Protein AF-A0A848J7M6-F1 (afdb_monomer)

Organism: NCBI:txid2729599

Structure (mmCIF, N/CA/C/O backbone):
data_AF-A0A848J7M6-F1
#
_entry.id   AF-A0A848J7M6-F1
#
loop_
_atom_site.group_PDB
_atom_site.id
_atom_site.type_symbol
_atom_site.label_atom_id
_atom_site.label_alt_id
_atom_site.label_comp_id
_atom_site.label_asym_id
_atom_site.label_entity_id
_atom_site.label_seq_id
_atom_site.pdbx_PDB_ins_code
_atom_site.Cartn_x
_atom_site.Cartn_y
_atom_site.Cartn_z
_atom_site.occupancy
_atom_site.B_iso_or_equiv
_atom_site.auth_seq_id
_atom_site.auth_comp_id
_atom_site.auth_asym_id
_atom_site.auth_atom_id
_atom_site.pdbx_PDB_model_num
ATOM 1 N N . MET A 1 1 ? 15.959 16.608 -3.838 1.00 42.31 1 MET A N 1
ATOM 2 C CA . MET A 1 1 ? 15.096 15.584 -4.451 1.00 42.31 1 MET A CA 1
ATOM 3 C C . MET A 1 1 ? 14.855 14.581 -3.344 1.00 42.31 1 MET A C 1
ATOM 5 O O . MET A 1 1 ? 15.806 13.915 -2.957 1.00 42.31 1 MET A O 1
ATOM 9 N N . GLU A 1 2 ? 13.689 14.636 -2.705 1.00 47.75 2 GLU A N 1
ATOM 10 C CA . GLU A 1 2 ? 13.328 13.670 -1.663 1.00 47.75 2 GLU A CA 1
ATOM 11 C C . GLU A 1 2 ? 13.233 12.301 -2.334 1.00 47.75 2 GLU A C 1
ATOM 13 O O . GLU A 1 2 ? 12.528 12.144 -3.329 1.00 47.75 2 GLU A O 1
ATOM 18 N N . THR A 1 3 ? 14.044 11.352 -1.883 1.00 51.78 3 THR A N 1
ATOM 19 C CA . THR A 1 3 ? 13.989 9.981 -2.383 1.00 51.78 3 THR A CA 1
ATOM 20 C C . THR A 1 3 ? 12.704 9.364 -1.848 1.00 51.78 3 THR A C 1
ATOM 22 O O . THR A 1 3 ? 12.567 9.244 -0.633 1.00 51.78 3 THR A O 1
ATOM 25 N N . ASP A 1 4 ? 11.770 8.987 -2.723 1.00 68.81 4 ASP A N 1
ATOM 26 C CA . ASP A 1 4 ? 10.603 8.208 -2.309 1.00 68.81 4 ASP A CA 1
ATOM 27 C C . ASP A 1 4 ? 11.104 6.873 -1.730 1.00 68.81 4 ASP A C 1
ATOM 29 O O . ASP A 1 4 ? 11.795 6.093 -2.389 1.00 68.81 4 ASP A O 1
ATOM 33 N N . ILE A 1 5 ? 10.835 6.631 -0.452 1.00 67.31 5 ILE A N 1
ATOM 34 C CA . ILE A 1 5 ? 11.336 5.452 0.266 1.00 67.31 5 ILE A CA 1
ATOM 35 C C . ILE A 1 5 ? 10.666 4.170 -0.210 1.00 67.31 5 ILE A C 1
ATOM 37 O O . ILE A 1 5 ? 11.289 3.104 -0.163 1.00 67.31 5 ILE A O 1
ATOM 41 N N . ALA A 1 6 ? 9.448 4.262 -0.753 1.00 65.75 6 ALA A N 1
ATOM 42 C CA . ALA A 1 6 ? 8.851 3.141 -1.459 1.00 65.75 6 ALA A CA 1
ATOM 43 C C . ALA A 1 6 ? 9.698 2.783 -2.689 1.00 65.75 6 ALA A C 1
ATOM 45 O O . ALA A 1 6 ? 9.965 1.602 -2.929 1.00 65.75 6 ALA A O 1
ATOM 46 N N . ASP A 1 7 ? 10.218 3.779 -3.408 1.00 65.12 7 ASP A N 1
ATOM 47 C CA . ASP A 1 7 ? 11.091 3.543 -4.554 1.00 65.12 7 ASP A CA 1
ATOM 48 C C . ASP A 1 7 ? 12.457 2.964 -4.146 1.00 65.12 7 ASP A C 1
ATOM 50 O O . ASP A 1 7 ? 12.965 2.052 -4.807 1.00 65.12 7 ASP A O 1
ATOM 54 N N . ASP A 1 8 ? 13.051 3.395 -3.027 1.00 67.94 8 ASP A N 1
ATOM 55 C CA . ASP A 1 8 ? 14.291 2.783 -2.513 1.00 67.94 8 ASP A CA 1
ATOM 56 C C . ASP A 1 8 ? 14.072 1.314 -2.100 1.00 67.94 8 ASP A C 1
ATOM 58 O O . ASP A 1 8 ? 14.851 0.428 -2.471 1.00 67.94 8 ASP A O 1
ATOM 62 N N . PHE A 1 9 ? 12.961 1.013 -1.418 1.00 66.94 9 PHE A N 1
ATOM 63 C CA . PHE A 1 9 ? 12.598 -0.359 -1.052 1.00 66.94 9 PHE A CA 1
ATOM 64 C C . PHE A 1 9 ? 12.423 -1.256 -2.288 1.00 66.94 9 PHE A C 1
ATOM 66 O O . PHE A 1 9 ? 12.942 -2.379 -2.344 1.00 66.94 9 PHE A O 1
ATOM 73 N N . MET A 1 10 ? 11.737 -0.753 -3.312 1.00 68.62 10 MET A N 1
ATOM 74 C CA . MET A 1 10 ? 11.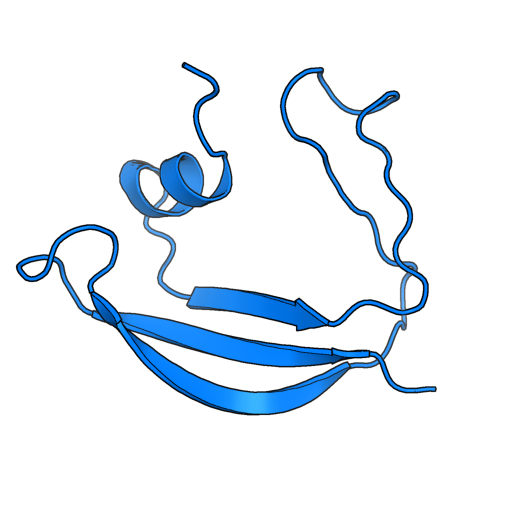483 -1.498 -4.543 1.00 68.62 10 MET A CA 1
ATOM 75 C C . MET A 1 10 ? 12.754 -1.660 -5.402 1.00 68.62 10 MET A C 1
ATOM 77 O O . MET A 1 10 ? 12.936 -2.700 -6.047 1.00 68.62 10 MET A O 1
ATOM 81 N N . SER A 1 11 ? 13.670 -0.686 -5.393 1.00 66.62 11 SER A N 1
ATOM 82 C CA . SER A 1 11 ? 14.884 -0.693 -6.225 1.00 66.62 11 SER A CA 1
ATOM 83 C C . SER A 1 11 ? 16.058 -1.444 -5.594 1.00 66.62 11 SER A C 1
ATOM 85 O O . SER A 1 11 ? 16.715 -2.222 -6.285 1.00 66.62 11 SER A O 1
ATOM 87 N N . ARG A 1 12 ? 16.315 -1.267 -4.292 1.00 63.34 12 ARG A N 1
ATOM 88 C CA . ARG A 1 12 ? 17.510 -1.812 -3.622 1.00 63.34 12 ARG A CA 1
ATOM 89 C C . ARG A 1 12 ? 17.249 -3.063 -2.801 1.00 63.34 12 ARG A C 1
ATOM 91 O O . ARG A 1 12 ? 18.155 -3.875 -2.634 1.00 63.34 12 ARG A O 1
ATOM 98 N N . LYS A 1 13 ? 16.027 -3.234 -2.288 1.00 65.62 13 LYS A N 1
ATOM 99 C CA . LYS A 1 13 ? 15.676 -4.347 -1.386 1.00 65.62 13 LYS A CA 1
ATOM 100 C C . LYS A 1 13 ? 14.824 -5.431 -2.047 1.00 65.62 13 LYS A C 1
ATOM 102 O O . LYS A 1 13 ? 14.453 -6.398 -1.390 1.00 65.62 13 LYS A O 1
ATOM 107 N N . GLY A 1 14 ? 14.558 -5.312 -3.350 1.00 66.19 14 GLY A N 1
ATOM 108 C CA . GLY A 1 14 ? 13.898 -6.363 -4.128 1.00 66.19 14 GLY A CA 1
ATOM 109 C C . GLY A 1 14 ? 12.416 -6.550 -3.800 1.00 66.19 14 GLY A C 1
ATOM 110 O O . GLY A 1 14 ? 11.888 -7.645 -3.999 1.00 66.19 14 GLY A O 1
ATOM 111 N N . GLY A 1 15 ? 11.742 -5.502 -3.315 1.00 74.06 15 GLY A N 1
ATOM 112 C CA . GLY A 1 15 ? 10.296 -5.520 -3.117 1.00 74.06 15 GLY A CA 1
ATOM 1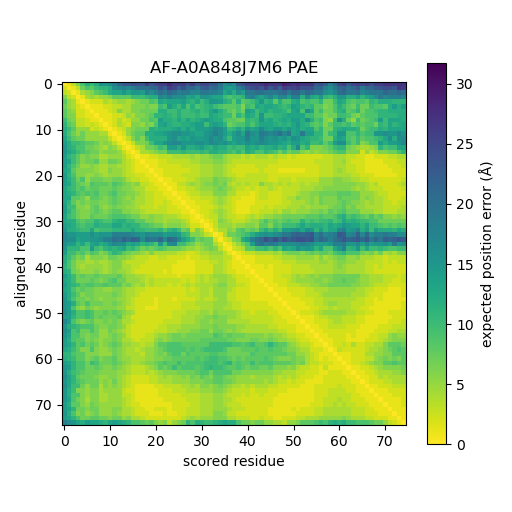13 C C . GLY A 1 15 ? 9.555 -5.954 -4.389 1.00 74.06 15 GLY A C 1
ATOM 114 O O . GLY A 1 15 ? 9.874 -5.524 -5.499 1.00 74.06 15 GLY A O 1
ATOM 115 N N . SER A 1 16 ? 8.579 -6.848 -4.236 1.00 82.44 16 SER A N 1
ATOM 116 C CA . SER A 1 16 ? 7.778 -7.398 -5.343 1.00 82.44 16 SER A CA 1
ATOM 117 C C . SER A 1 16 ? 6.287 -7.079 -5.226 1.00 82.44 16 SER A C 1
ATOM 119 O O . SER A 1 16 ? 5.509 -7.431 -6.116 1.00 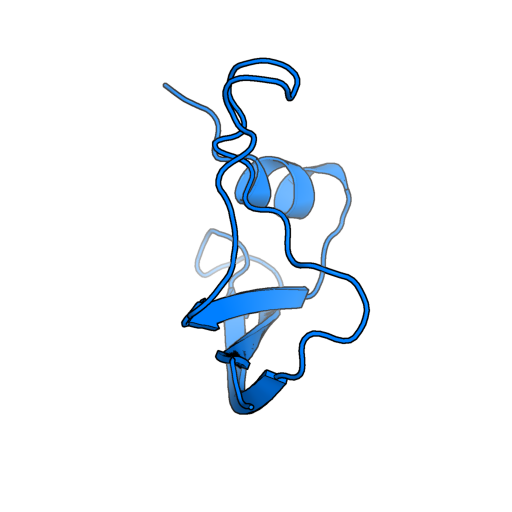82.44 16 SER A O 1
ATOM 121 N N . VAL A 1 17 ? 5.894 -6.402 -4.142 1.00 87.19 17 VAL A N 1
ATOM 122 C CA . VAL A 1 17 ? 4.515 -6.024 -3.836 1.00 87.19 17 VAL A CA 1
ATOM 123 C C . VAL A 1 17 ? 4.472 -4.562 -3.414 1.00 87.19 17 VAL A C 1
ATOM 125 O O . VAL A 1 17 ? 5.207 -4.160 -2.518 1.00 87.19 17 VAL A O 1
ATOM 128 N N . VAL A 1 18 ? 3.570 -3.803 -4.030 1.00 88.06 18 VAL A N 1
ATOM 129 C CA . VAL A 1 18 ? 3.199 -2.443 -3.635 1.00 88.06 18 VAL A CA 1
ATOM 130 C C . VAL A 1 18 ? 1.777 -2.483 -3.086 1.00 88.06 18 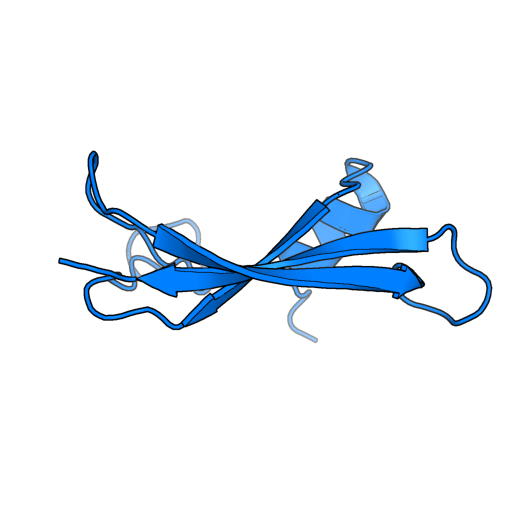VAL A C 1
ATOM 132 O O . VAL A 1 18 ? 0.874 -3.018 -3.735 1.00 88.06 18 VAL A O 1
ATOM 135 N N . LEU A 1 19 ? 1.579 -1.933 -1.889 1.00 90.19 19 LEU A N 1
ATOM 136 C CA . LEU A 1 19 ? 0.252 -1.724 -1.314 1.00 90.19 19 LEU A CA 1
ATOM 137 C C . LEU A 1 19 ? -0.149 -0.267 -1.525 1.00 90.19 19 LEU A C 1
ATOM 139 O O . LEU A 1 19 ? 0.542 0.634 -1.057 1.00 90.19 19 LEU A O 1
ATOM 143 N N . VAL A 1 20 ? -1.268 -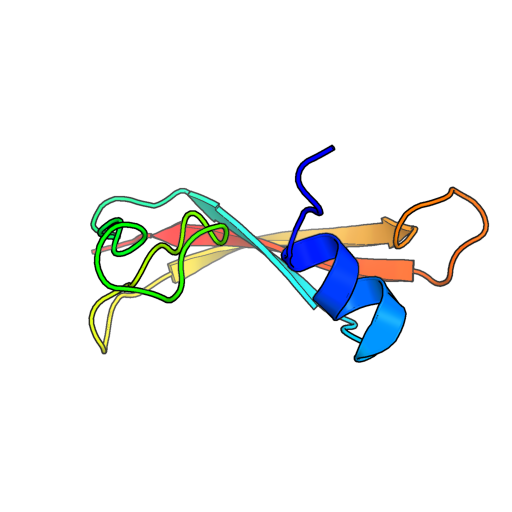0.048 -2.209 1.00 91.06 20 VAL A N 1
ATOM 144 C CA . VAL A 1 20 ? -1.902 1.270 -2.320 1.00 91.06 20 VAL A CA 1
ATOM 145 C C . VAL A 1 20 ? -3.049 1.287 -1.323 1.00 91.06 20 VAL A C 1
ATOM 147 O O . VAL A 1 20 ? -3.967 0.476 -1.428 1.00 91.06 20 VAL A O 1
ATOM 150 N N . ILE A 1 21 ? -2.956 2.149 -0.314 1.00 92.19 21 ILE A N 1
ATOM 151 C CA . ILE A 1 21 ? -3.853 2.124 0.843 1.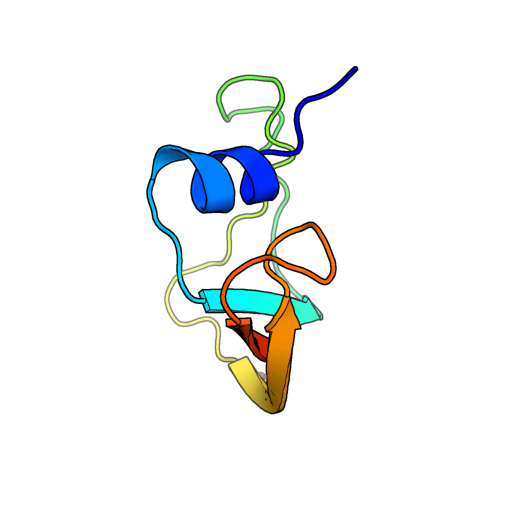00 92.19 21 ILE A CA 1
ATOM 152 C C . ILE A 1 21 ? -4.767 3.347 0.803 1.00 92.19 21 ILE A C 1
ATOM 154 O O . ILE A 1 21 ? -4.282 4.469 0.690 1.00 92.19 21 ILE A O 1
ATOM 158 N N . GLU A 1 22 ? -6.074 3.138 0.964 1.00 91.38 22 GLU A N 1
ATOM 159 C CA . GLU A 1 22 ? -7.041 4.182 1.328 1.00 91.38 22 GLU A CA 1
ATOM 160 C C . GLU A 1 22 ? -7.263 4.160 2.858 1.00 91.38 22 GLU A C 1
ATOM 162 O O . GLU A 1 22 ? -8.048 3.334 3.348 1.00 91.38 22 GLU A O 1
ATOM 167 N N . PRO A 1 23 ? -6.556 4.997 3.646 1.00 89.94 23 PRO A N 1
ATOM 168 C CA . PRO A 1 23 ? -6.616 4.943 5.105 1.00 89.94 23 PRO A CA 1
ATOM 169 C C . PRO A 1 23 ? -7.810 5.718 5.685 1.00 89.94 23 PRO A C 1
ATOM 171 O O . PRO A 1 23 ? -8.209 6.760 5.165 1.00 89.94 23 PRO A O 1
ATOM 174 N N . LYS A 1 24 ? -8.321 5.256 6.832 1.00 92.62 24 LYS A N 1
ATOM 175 C CA . LYS A 1 24 ? -9.266 5.977 7.705 1.00 92.62 24 LYS A CA 1
ATOM 176 C C . LYS A 1 24 ? -8.629 6.406 9.030 1.00 92.62 24 LYS A C 1
ATOM 178 O O . LYS A 1 24 ? -8.907 7.504 9.507 1.00 92.62 24 LYS A O 1
ATOM 183 N N . SER A 1 25 ? -7.817 5.545 9.654 1.00 93.38 25 SER A N 1
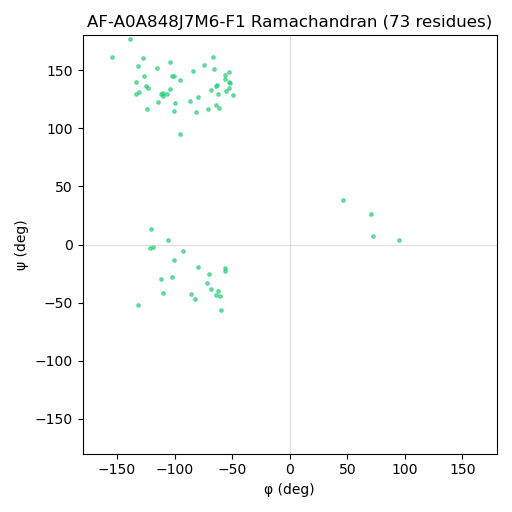ATOM 184 C CA . SER A 1 25 ? -7.331 5.745 11.033 1.00 93.38 25 SER A CA 1
ATOM 185 C C . SER A 1 25 ? -5.809 5.793 11.192 1.00 93.38 25 SER A C 1
ATOM 187 O O . SER A 1 25 ? -5.331 6.056 12.302 1.00 93.38 25 SER A O 1
ATOM 189 N N . GLY A 1 26 ? -5.055 5.586 10.105 1.00 91.06 26 GLY A N 1
ATOM 190 C CA . GLY A 1 26 ? -3.595 5.701 10.088 1.00 91.06 26 GLY A CA 1
ATOM 191 C C . GLY A 1 26 ? -3.114 7.038 10.657 1.00 91.06 26 GLY A C 1
ATOM 192 O O . GLY A 1 26 ? -3.717 8.089 10.425 1.00 91.06 26 GLY A O 1
ATOM 193 N N . LYS A 1 27 ? -2.038 7.002 11.445 1.00 91.62 27 LYS A N 1
ATOM 194 C CA . LYS A 1 27 ? -1.440 8.196 12.049 1.00 91.62 27 LYS A CA 1
ATOM 195 C C . LYS A 1 27 ? -0.079 8.452 11.435 1.00 91.62 27 LYS A C 1
ATOM 197 O O . LYS A 1 27 ? 0.750 7.548 11.402 1.00 91.62 27 LYS A O 1
ATOM 202 N N . SER A 1 28 ? 0.142 9.685 10.986 1.00 88.75 28 SER A N 1
ATOM 203 C CA . SER A 1 28 ? 1.486 10.129 10.635 1.00 88.75 28 SER A CA 1
ATOM 204 C C . SER A 1 28 ? 2.363 10.083 11.882 1.00 88.75 28 SER A C 1
ATOM 206 O O . SER A 1 28 ? 1.969 10.589 12.936 1.00 88.75 28 SER A O 1
ATOM 208 N N . ILE A 1 29 ? 3.524 9.454 11.756 1.00 88.81 29 ILE A N 1
ATOM 209 C CA . ILE A 1 29 ? 4.576 9.425 12.773 1.00 88.81 29 ILE A CA 1
ATOM 210 C C . ILE A 1 29 ? 5.885 10.010 12.239 1.00 88.81 29 ILE A C 1
ATOM 212 O O . ILE A 1 29 ? 6.906 9.900 12.907 1.00 88.81 29 ILE A O 1
ATOM 216 N N . GLY A 1 30 ? 5.841 10.690 11.087 1.00 82.31 30 GLY A N 1
ATOM 217 C CA . GLY A 1 30 ? 7.011 11.270 10.418 1.00 82.31 30 GLY A CA 1
ATOM 218 C C . GLY A 1 30 ? 7.831 12.253 11.264 1.00 82.31 30 GLY A C 1
ATOM 219 O O . GLY A 1 30 ? 9.008 12.457 10.992 1.00 82.31 30 GLY A O 1
ATOM 220 N N . GLU A 1 31 ? 7.227 12.858 12.292 1.00 77.88 31 GLU A N 1
ATOM 221 C CA . GLU A 1 31 ? 7.909 13.766 13.230 1.00 77.88 31 GLU A CA 1
ATOM 222 C C . GLU A 1 31 ? 8.717 13.028 14.314 1.00 77.88 31 GLU A C 1
ATOM 224 O O . GLU A 1 31 ? 9.580 13.624 14.956 1.00 77.88 31 GLU A O 1
ATOM 229 N N . ILE A 1 32 ? 8.417 11.746 14.545 1.00 81.44 32 ILE A N 1
ATOM 230 C CA . ILE A 1 32 ? 9.032 10.902 15.582 1.00 81.44 32 ILE A CA 1
ATOM 231 C C . ILE A 1 32 ? 9.899 9.806 14.944 1.00 81.44 32 ILE A C 1
ATOM 233 O O . ILE A 1 32 ? 10.880 9.367 15.547 1.00 81.44 32 ILE A O 1
ATOM 237 N N . SER A 1 33 ? 9.553 9.359 13.734 1.00 75.44 33 SER A N 1
ATOM 238 C CA . SER A 1 33 ? 10.398 8.491 12.917 1.00 75.44 33 SER A CA 1
ATOM 239 C C . SER A 1 33 ? 11.651 9.249 12.473 1.00 75.44 33 SER A C 1
ATOM 241 O O . SER A 1 33 ? 11.696 10.481 12.506 1.00 75.44 33 SER A O 1
ATOM 243 N N . ALA A 1 34 ? 12.691 8.521 12.049 1.00 67.06 34 ALA A N 1
ATOM 244 C CA . ALA A 1 34 ? 13.833 9.152 11.395 1.00 67.06 34 ALA A CA 1
ATOM 245 C C . ALA A 1 34 ? 13.306 10.089 10.296 1.00 67.06 34 ALA A C 1
ATOM 247 O O . ALA A 1 34 ? 12.425 9.706 9.521 1.00 67.06 34 ALA A O 1
ATOM 248 N N . ALA A 1 35 ? 13.771 11.341 10.313 1.00 59.56 35 ALA A N 1
ATOM 249 C CA . ALA A 1 35 ? 13.277 12.371 9.412 1.00 59.56 35 ALA A CA 1
ATOM 250 C C . ALA A 1 35 ? 13.349 11.870 7.959 1.00 59.56 35 ALA A C 1
ATOM 252 O O . ALA A 1 35 ? 14.254 11.108 7.625 1.00 59.56 35 ALA A O 1
ATOM 253 N N . PHE A 1 36 ? 12.420 12.332 7.118 1.00 65.25 36 PHE A N 1
ATOM 254 C CA . PHE A 1 36 ? 12.348 12.120 5.660 1.00 65.25 36 PHE A CA 1
ATOM 255 C C . PHE A 1 36 ? 11.488 10.957 5.135 1.00 65.25 36 PHE A C 1
ATOM 257 O O . PHE A 1 36 ? 11.425 10.802 3.920 1.00 65.25 36 PHE A O 1
ATOM 264 N N . GLU A 1 37 ? 10.759 10.211 5.979 1.00 71.12 37 GLU A N 1
ATOM 265 C CA . GLU A 1 37 ? 9.938 9.081 5.489 1.00 71.12 37 GLU A CA 1
ATOM 266 C C . GLU A 1 37 ? 8.436 9.345 5.337 1.00 71.12 37 GLU A C 1
ATOM 268 O O . GLU A 1 37 ? 7.744 8.562 4.690 1.00 71.12 37 GLU A O 1
ATOM 273 N N . SER A 1 38 ? 7.916 10.446 5.896 1.00 81.19 38 SER A N 1
ATOM 274 C CA . SER A 1 38 ? 6.466 10.719 5.946 1.00 81.19 38 SER A CA 1
ATOM 275 C C . SER A 1 38 ? 5.650 9.495 6.406 1.00 81.19 38 SER A C 1
ATOM 277 O O . SER A 1 38 ? 4.568 9.216 5.889 1.00 81.19 38 SER A O 1
ATOM 279 N N . GLU A 1 39 ? 6.196 8.740 7.366 1.00 87.38 39 GLU A N 1
ATOM 280 C CA . GLU A 1 39 ? 5.698 7.421 7.751 1.00 87.38 39 GLU A CA 1
ATOM 281 C C . GLU A 1 39 ? 4.282 7.492 8.343 1.00 87.38 39 GLU A C 1
ATOM 283 O O . GLU A 1 39 ? 3.975 8.343 9.184 1.00 87.38 39 GLU A O 1
ATOM 288 N N . ILE A 1 40 ? 3.420 6.557 7.929 1.00 89.31 40 ILE A N 1
ATOM 289 C CA . ILE A 1 40 ? 2.073 6.365 8.474 1.00 89.31 40 ILE A CA 1
ATOM 290 C C . ILE A 1 40 ? 2.008 5.009 9.174 1.00 89.31 40 ILE A C 1
ATOM 292 O O . ILE A 1 40 ? 2.193 3.964 8.551 1.00 89.31 40 ILE A O 1
ATOM 296 N N . LEU A 1 41 ? 1.660 5.025 10.460 1.00 91.88 41 LEU A N 1
ATOM 297 C CA . LEU A 1 41 ? 1.495 3.830 11.276 1.00 91.88 41 LEU A CA 1
ATOM 298 C C . LEU A 1 41 ? 0.013 3.513 11.506 1.00 91.88 41 LEU A C 1
ATOM 300 O O . LEU A 1 41 ? -0.786 4.371 11.896 1.00 91.88 41 LEU A O 1
ATOM 304 N N . PHE A 1 42 ? -0.339 2.241 11.333 1.00 94.62 42 PHE A N 1
ATOM 305 C CA . PHE A 1 42 ? -1.652 1.694 11.672 1.00 94.62 42 PHE A CA 1
ATOM 306 C C . PHE A 1 42 ? -1.574 0.917 12.985 1.00 94.62 42 PHE A C 1
ATOM 308 O O . PHE A 1 42 ? -0.578 0.251 13.276 1.00 94.62 42 PHE A O 1
ATOM 315 N N . LYS A 1 43 ? -2.638 0.974 13.793 1.00 94.81 43 LYS A N 1
ATOM 316 C CA . LYS A 1 43 ? -2.713 0.163 15.012 1.00 94.81 43 LYS A CA 1
ATOM 317 C C . LYS A 1 43 ? -2.785 -1.320 14.654 1.00 94.81 43 LYS A C 1
ATOM 319 O O . LYS A 1 43 ? -3.334 -1.724 13.632 1.00 94.81 43 LYS A O 1
ATOM 324 N N . SER A 1 44 ? -2.271 -2.163 15.544 1.00 94.06 44 SER A N 1
ATOM 325 C CA . SER A 1 44 ? -2.457 -3.604 15.406 1.00 94.06 44 SER A CA 1
ATOM 326 C C . SER A 1 44 ? -3.948 -3.943 15.331 1.00 94.06 44 SER A C 1
ATOM 328 O O . SER A 1 44 ? -4.754 -3.367 16.063 1.00 94.06 44 SER A O 1
ATOM 330 N N . LYS A 1 45 ? -4.289 -4.928 14.491 1.00 94.06 45 LYS A N 1
ATOM 331 C CA . LYS A 1 45 ? -5.662 -5.384 14.203 1.00 94.06 45 LYS A CA 1
ATOM 332 C C . LYS A 1 45 ? -6.514 -4.433 13.348 1.00 94.06 45 LYS A C 1
ATOM 334 O O . LYS A 1 45 ? -7.688 -4.742 13.155 1.00 94.06 45 LYS A O 1
ATOM 339 N N . THR A 1 46 ? -5.960 -3.346 12.801 1.00 95.62 46 THR A N 1
ATOM 340 C CA . THR A 1 46 ? -6.629 -2.616 11.712 1.00 95.62 46 THR A CA 1
ATOM 341 C C . THR A 1 46 ? -6.919 -3.579 10.561 1.00 95.62 46 THR A C 1
ATOM 343 O O . THR A 1 46 ? -6.058 -4.376 10.176 1.00 95.62 46 THR A O 1
ATOM 346 N N . LYS A 1 47 ? -8.150 -3.543 10.046 1.00 95.44 47 LYS A N 1
ATOM 347 C CA . LYS A 1 47 ? -8.606 -4.428 8.977 1.00 95.44 47 LYS A CA 1
ATOM 348 C C . LYS A 1 47 ? -8.587 -3.695 7.648 1.00 95.44 47 LYS A C 1
ATOM 350 O O . LYS A 1 47 ? -8.928 -2.518 7.569 1.00 95.44 47 LYS A O 1
ATOM 355 N N . PHE A 1 48 ? -8.255 -4.435 6.599 1.00 96.81 48 PHE A N 1
ATOM 356 C CA . PHE A 1 48 ? -8.292 -3.937 5.236 1.00 96.81 48 PHE A CA 1
ATOM 357 C C . PHE A 1 48 ? -8.985 -4.948 4.334 1.00 96.81 48 PHE A C 1
ATOM 359 O O . PHE A 1 48 ? -8.759 -6.154 4.452 1.00 96.81 48 PHE A O 1
ATOM 366 N N . GLU A 1 49 ? -9.805 -4.447 3.422 1.00 97.19 49 GLU A N 1
ATOM 367 C CA . GLU A 1 49 ? -10.361 -5.220 2.321 1.00 97.19 49 GLU A CA 1
ATOM 368 C C . GLU A 1 49 ? -9.500 -5.025 1.071 1.00 97.19 49 GLU A C 1
ATOM 370 O O . GLU A 1 49 ? -9.010 -3.925 0.804 1.00 97.19 49 GLU A O 1
ATOM 375 N N . VAL A 1 50 ? -9.313 -6.094 0.294 1.00 96.50 50 VAL A N 1
ATOM 376 C CA . VAL A 1 50 ? -8.650 -6.005 -1.009 1.00 96.50 50 VAL A CA 1
ATOM 377 C C . VAL A 1 50 ? -9.661 -5.532 -2.042 1.00 96.50 50 VAL A C 1
ATOM 379 O O . VAL A 1 50 ? -10.587 -6.265 -2.376 1.00 96.50 50 VAL A O 1
ATOM 382 N N . VAL A 1 51 ? -9.436 -4.339 -2.585 1.00 97.06 51 VAL A N 1
ATOM 383 C CA . VAL A 1 51 ? -10.294 -3.740 -3.612 1.00 97.06 51 VAL A CA 1
ATOM 384 C C . VAL A 1 51 ? -9.937 -4.289 -4.98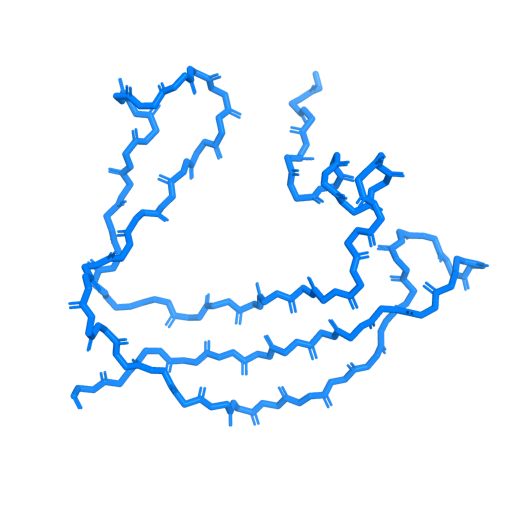9 1.00 97.06 51 VAL A C 1
ATOM 386 O O . VAL A 1 51 ? -10.807 -4.693 -5.756 1.00 97.06 51 VAL A O 1
ATOM 389 N N . SER A 1 52 ? -8.644 -4.327 -5.316 1.00 97.00 52 SER A N 1
ATOM 390 C CA . SER A 1 52 ? -8.177 -4.819 -6.611 1.00 97.00 52 SER A CA 1
ATOM 391 C C . SER A 1 52 ? -6.742 -5.338 -6.545 1.00 97.00 52 SER A C 1
ATOM 393 O O . SER A 1 52 ? -5.985 -5.068 -5.608 1.00 97.00 52 SER A O 1
ATOM 395 N N . LYS A 1 53 ? -6.380 -6.137 -7.552 1.00 95.81 53 LYS A N 1
ATOM 396 C CA . LYS A 1 53 ? -5.024 -6.646 -7.766 1.00 95.81 53 LYS A CA 1
ATOM 397 C C . LYS A 1 53 ? -4.649 -6.408 -9.216 1.00 95.81 53 LYS A C 1
ATOM 399 O O . LYS A 1 53 ? -5.400 -6.787 -10.113 1.00 95.81 53 LYS A O 1
ATOM 404 N N . SER A 1 54 ? -3.478 -5.841 -9.436 1.00 95.06 54 SER A N 1
ATOM 405 C CA . SER A 1 54 ? -2.926 -5.601 -10.761 1.00 95.06 54 SER A CA 1
ATOM 406 C C . SER A 1 54 ? -1.431 -5.920 -10.772 1.00 95.06 54 SER A C 1
ATOM 408 O O . SER A 1 54 ? -0.832 -6.314 -9.763 1.00 95.06 54 SER A O 1
ATOM 410 N N . TYR A 1 55 ? -0.834 -5.793 -11.950 1.00 91.81 55 TYR A N 1
ATOM 411 C CA . TYR A 1 55 ? 0.607 -5.814 -12.123 1.00 91.81 55 TYR A CA 1
ATOM 412 C C . TYR A 1 55 ? 1.007 -4.541 -12.846 1.00 91.81 55 TYR A C 1
ATOM 414 O O . TYR A 1 55 ? 0.362 -4.162 -13.825 1.00 91.81 55 TYR A O 1
ATOM 422 N N . ARG A 1 56 ? 2.081 -3.907 -12.384 1.00 87.19 56 ARG A N 1
ATOM 423 C CA . ARG A 1 56 ? 2.682 -2.764 -13.070 1.00 87.19 56 ARG A CA 1
ATOM 424 C C . ARG A 1 56 ? 4.189 -2.943 -13.196 1.00 87.19 56 ARG A C 1
ATOM 426 O O . ARG A 1 56 ? 4.776 -3.647 -12.368 1.00 87.19 56 ARG A O 1
ATOM 433 N N . PRO A 1 57 ? 4.826 -2.333 -14.206 1.00 85.94 57 PRO A N 1
ATOM 434 C CA . PRO A 1 57 ? 6.274 -2.214 -14.218 1.00 85.94 57 PRO A CA 1
ATOM 435 C C . PRO A 1 57 ? 6.751 -1.513 -12.941 1.00 85.94 57 PRO A C 1
ATOM 437 O O . PRO A 1 57 ? 6.043 -0.660 -12.394 1.00 85.94 57 PRO A O 1
ATOM 440 N N . ARG A 1 58 ? 7.923 -1.907 -12.438 1.00 79.19 58 ARG A N 1
ATOM 441 C CA . ARG A 1 58 ? 8.428 -1.440 -11.141 1.00 79.19 58 ARG A CA 1
ATOM 442 C C . ARG A 1 58 ? 8.589 0.083 -11.094 1.00 79.19 58 ARG A C 1
ATOM 444 O O . ARG A 1 58 ? 7.956 0.717 -10.254 1.00 79.19 58 ARG A O 1
ATOM 451 N N . PHE A 1 59 ? 9.362 0.645 -12.021 1.00 77.19 59 PHE A N 1
ATOM 452 C CA . PHE A 1 59 ? 9.520 2.091 -12.206 1.00 77.19 59 PHE A CA 1
ATOM 453 C C . PHE A 1 59 ? 9.352 2.477 -13.670 1.00 77.19 59 PHE A C 1
ATOM 455 O O . PHE A 1 59 ? 8.556 3.349 -14.009 1.00 77.19 59 PHE A O 1
ATOM 462 N N . THR A 1 60 ? 10.089 1.802 -14.549 1.00 80.75 60 THR A N 1
ATOM 463 C CA . THR A 1 60 ? 10.075 2.051 -15.991 1.00 80.75 60 THR A CA 1
ATOM 464 C C . THR A 1 60 ? 9.287 0.968 -16.722 1.00 80.75 60 THR A C 1
ATOM 466 O O . THR A 1 60 ? 9.207 -0.154 -16.223 1.00 80.75 60 THR A O 1
ATOM 469 N N . PRO A 1 61 ? 8.757 1.235 -17.932 1.00 83.19 61 PRO A N 1
ATOM 470 C CA . PRO A 1 61 ? 8.019 0.237 -18.711 1.00 83.19 61 PRO A CA 1
ATOM 471 C C . PRO A 1 61 ? 8.783 -1.064 -19.006 1.00 83.19 61 PRO A C 1
ATOM 473 O O . PRO A 1 61 ? 8.152 -2.073 -19.302 1.00 83.19 61 PRO A O 1
ATOM 476 N N . ASN A 1 62 ? 10.118 -1.043 -18.929 1.00 85.81 62 ASN A N 1
ATOM 477 C CA . ASN A 1 62 ? 10.977 -2.196 -19.206 1.00 85.81 62 ASN A CA 1
ATOM 478 C C . ASN A 1 62 ? 11.323 -3.011 -17.950 1.00 85.81 62 ASN A C 1
ATOM 480 O O . ASN A 1 62 ? 11.969 -4.054 -18.057 1.00 85.81 62 ASN A O 1
ATOM 484 N N . ASP A 1 63 ? 10.930 -2.545 -16.765 1.00 83.81 63 ASP A N 1
ATOM 485 C CA . ASP A 1 63 ? 11.246 -3.229 -15.519 1.00 83.81 63 ASP A CA 1
ATOM 486 C C . ASP A 1 63 ? 10.383 -4.487 -15.331 1.00 83.81 63 ASP A C 1
ATOM 488 O O . ASP A 1 63 ? 9.242 -4.542 -15.805 1.00 83.81 63 ASP A O 1
ATOM 492 N N . PRO A 1 64 ? 10.863 -5.482 -14.558 1.00 85.31 64 PRO A N 1
ATOM 493 C CA . PRO A 1 64 ? 10.038 -6.606 -14.144 1.00 85.31 64 PRO A CA 1
ATOM 494 C C . PRO A 1 64 ? 8.739 -6.144 -13.480 1.00 85.31 64 PRO A C 1
ATOM 496 O O . PRO A 1 64 ? 8.733 -5.219 -12.661 1.00 85.31 64 PRO A O 1
ATOM 499 N N . LEU A 1 65 ? 7.646 -6.837 -13.801 1.00 87.19 65 LEU A N 1
ATOM 500 C CA . LEU A 1 65 ? 6.348 -6.565 -13.199 1.00 87.19 65 LEU A CA 1
ATOM 501 C C . LEU A 1 65 ? 6.379 -6.837 -11.692 1.00 87.19 65 LEU A C 1
ATOM 503 O O . LEU A 1 65 ? 6.891 -7.861 -11.233 1.00 87.19 65 LEU A O 1
ATOM 507 N N . VAL A 1 66 ? 5.770 -5.934 -10.934 1.00 90.00 66 VAL A N 1
ATOM 508 C CA . VAL A 1 66 ? 5.505 -6.082 -9.502 1.00 90.00 66 VAL A CA 1
ATOM 509 C C . VAL A 1 66 ? 4.003 -6.123 -9.277 1.00 90.00 66 VAL A C 1
ATOM 511 O O . VAL A 1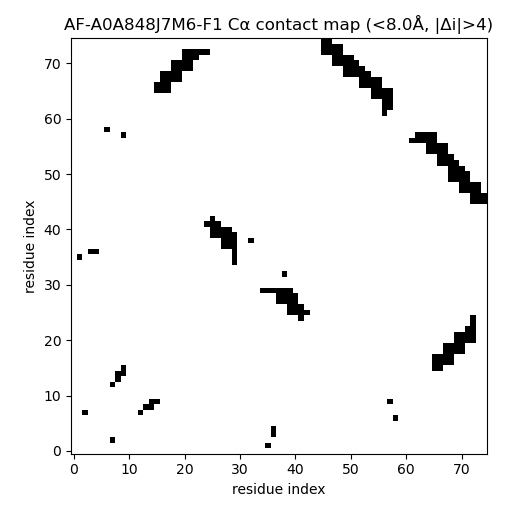 66 ? 3.224 -5.595 -10.075 1.00 90.00 66 VAL A O 1
ATOM 514 N N . ARG A 1 67 ? 3.579 -6.793 -8.207 1.00 91.69 67 ARG A N 1
ATOM 515 C CA . ARG A 1 67 ? 2.164 -6.872 -7.858 1.00 91.69 67 ARG A CA 1
ATOM 516 C C . ARG A 1 67 ? 1.756 -5.581 -7.167 1.00 91.69 67 ARG A C 1
ATOM 518 O O . ARG A 1 67 ? 2.352 -5.216 -6.161 1.00 91.69 67 ARG A O 1
ATOM 525 N N . GLU A 1 68 ? 0.713 -4.940 -7.656 1.00 92.31 68 GLU A N 1
ATOM 526 C CA . GLU A 1 68 ? 0.082 -3.823 -6.966 1.00 92.31 68 GLU A CA 1
ATOM 527 C C . GLU A 1 68 ? -1.255 -4.295 -6.389 1.00 92.31 68 GLU A C 1
ATOM 529 O O . GLU A 1 68 ? -2.046 -4.956 -7.067 1.00 92.31 68 GLU A O 1
ATOM 534 N N . ILE A 1 69 ? -1.478 -4.030 -5.103 1.00 94.44 69 ILE A N 1
ATOM 535 C CA . ILE A 1 69 ? -2.703 -4.408 -4.398 1.00 94.44 69 ILE A CA 1
ATOM 536 C C . ILE A 1 69 ? -3.295 -3.147 -3.792 1.00 94.44 69 ILE A C 1
ATOM 538 O O . ILE A 1 69 ? -2.686 -2.523 -2.923 1.00 94.44 69 ILE A O 1
ATOM 542 N N . HIS A 1 70 ? -4.493 -2.794 -4.245 1.00 95.12 70 HIS A N 1
ATOM 543 C CA . HIS A 1 70 ? -5.251 -1.691 -3.671 1.00 95.12 70 HIS A CA 1
ATOM 544 C C . HIS A 1 70 ? -6.053 -2.237 -2.502 1.00 95.12 70 HIS A C 1
ATOM 546 O O . HIS A 1 70 ? -6.817 -3.196 -2.658 1.00 95.12 70 HIS A O 1
ATOM 552 N N . ILE A 1 71 ? -5.849 -1.652 -1.329 1.00 96.88 71 ILE A N 1
ATOM 553 C CA . ILE A 1 71 ? -6.523 -2.045 -0.099 1.00 96.88 71 ILE A CA 1
ATOM 554 C C . ILE A 1 71 ? -7.193 -0.841 0.548 1.00 96.88 71 ILE A C 1
ATOM 556 O O . ILE A 1 71 ? -6.677 0.276 0.523 1.00 96.88 71 ILE A O 1
ATOM 560 N N . LYS A 1 72 ? -8.345 -1.084 1.161 1.00 96.94 72 LYS A N 1
ATOM 561 C CA . LYS A 1 72 ? -9.144 -0.055 1.820 1.00 96.94 72 LYS A CA 1
ATOM 562 C C . LYS A 1 72 ? -9.382 -0.424 3.270 1.00 96.94 72 LYS A C 1
ATOM 564 O O . LYS A 1 72 ? -9.723 -1.567 3.562 1.00 96.94 72 LYS A O 1
ATOM 569 N N . GLU A 1 73 ? -9.207 0.536 4.172 1.00 96.25 73 GLU A N 1
ATOM 570 C CA . GLU A 1 73 ? -9.461 0.318 5.595 1.00 96.25 73 GLU A CA 1
ATOM 571 C C . GLU A 1 73 ? -10.965 0.124 5.877 1.00 96.25 73 GLU A C 1
ATOM 573 O O . GLU A 1 73 ? -11.810 0.900 5.414 1.00 96.25 73 GLU A O 1
ATOM 578 N N . VAL A 1 74 ? -11.295 -0.907 6.660 1.00 94.94 74 VAL A N 1
ATOM 579 C CA . VAL A 1 74 ? -12.665 -1.270 7.065 1.00 94.94 74 VAL A CA 1
ATOM 580 C C . VAL A 1 74 ? -12.769 -1.403 8.588 1.00 94.94 74 VAL A C 1
ATOM 582 O O . VAL A 1 74 ? -11.755 -1.569 9.267 1.00 94.94 74 VAL A O 1
ATOM 585 N N . ASP A 1 75 ? -13.994 -1.324 9.114 1.00 87.69 75 ASP A N 1
ATOM 586 C CA . ASP A 1 75 ? -14.271 -1.294 10.561 1.00 87.69 75 ASP A CA 1
ATOM 587 C C . ASP A 1 75 ? -14.219 -2.706 11.216 1.00 87.69 75 ASP A C 1
ATOM 589 O O . ASP A 1 75 ? -14.595 -3.730 10.594 1.00 87.69 75 ASP A O 1
#

Secondary structure (DSSP, 8-state):
-PPPHHHHHHHHS---EEEEEE-SS-EE-TTTSSTT---EEPPTT-EEEEEEEEEEESSSTTSPEEEEEEEEEE-

Sequence (75 aa):
METDIADDFMSRKGGSVVLVIEPKSGKSIGEISAAFESEILFKSKTKFEVVSKSYRPRFTPNDPLVREIHIKEVD

Foldseek 3Di:
DQPQVLLVCVPPVVAQEAEAEDDDDWDQPCVVPDHRHSDTDDDPPFDKDFPDKDWDASPDNPHDIGIYTYIYTDD

Mean predicted aligned error: 6.59 Å

pLDDT: mean 83.26, std 13.02, range [42.31, 97.19]

Solvent-accessible surface area (backbone atoms only — not comparable to full-atom values): 4705 Å² total; per-residue (Å²): 131,86,69,57,61,70,56,48,40,44,71,76,69,67,53,54,70,46,79,46,75,52,78,82,79,59,38,80,41,30,90,78,43,73,77,84,64,75,38,69,49,69,65,90,86,72,43,66,46,80,75,47,78,51,72,40,45,66,84,46,92,87,39,68,72,22,40,36,35,36,31,35,58,50,136

Radius of gyration: 13.94 Å; Cα contacts (8 Å, |Δi|>4): 113; chains: 1; bounding box: 32×23×35 Å

Nearest PDB structures (foldseek):
  3bfk-assembly2_B  TM=4.157E-01  e=1.321E+00  Plasmodium falciparum 3D7
  2b26-assembly2_C-2  TM=2.237E-01  e=7.572E+00  Saccharomyces cerevisiae